Protein AF-A0A3R6EH93-F1 (afdb_monomer)

Foldseek 3Di:
DVVVLQVVCAQPAQDDVVNLVVSLVVCVVPVAAEDADPVVVCCVVCVVVPWDKDKDWPDWDWRHYNDQKIWIWTWMWIDTPNDIGIHIHIYMDGD

Solvent-accessible surface area (backbone atoms only — not comparable to full-atom values): 5420 Å² total; per-residue (Å²): 108,70,72,58,54,39,68,76,47,45,57,68,36,76,48,67,66,64,44,52,52,54,51,49,54,69,47,57,78,39,102,43,52,75,32,67,36,70,65,58,49,46,42,73,77,42,73,83,62,82,64,70,72,50,76,46,80,77,44,75,50,71,28,42,34,69,53,70,37,29,40,41,40,34,38,34,40,39,37,40,91,90,45,78,47,59,33,37,31,47,36,78,43,79,113

Sequence (95 aa):
MFNRILAKNNFKYEDEETAKEEITKMLSDTDLTVVESRCKAIEMVNPDKSLEVQKSIIAEGYLFLKNEYAISMQLIQYNAYGTMKFAYVVKSITI

Secondary structure (DSSP, 8-state):
-HHHHHHHHTTT-S-HHHHHHHHHHHHHTSSSEE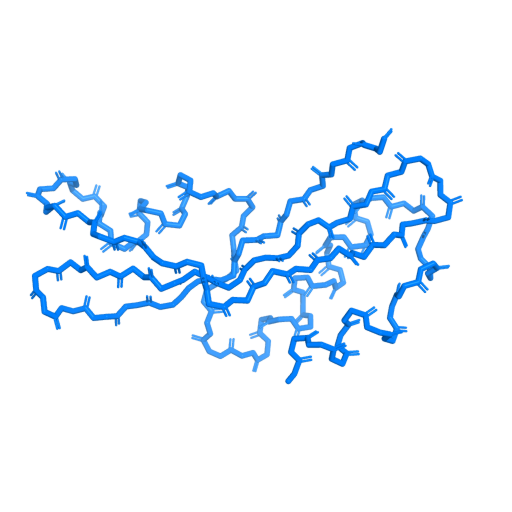ESSHHHHHHHHSTTS-S-EEEEEEEEEEEE-SSSEEEEEEEEEEEETTEEEEEEEEEEEE-

Organism: NCBI:txid165179

Mean predicted aligned error: 4.37 Å

Nearest PDB structures (foldseek):
  7sjy-assembly2_B  TM=5.429E-01  e=3.308E-01  Acetivibrio thermocellus DSM 1313
  5ig4-assembly1_F  TM=5.198E-01  e=2.295E-01  Nematostella vectensis
  3zg0-assembly2_B  TM=6.722E-01  e=1.517E+00  Staphylococcus aureus subsp. aureus Mu50
  4bl2-assembly2_B  TM=6.710E-01  e=2.186E+00  Staphylococcus aureus
  3eby-assembly1_A  TM=4.721E-01  e=1.343E+00  Novosphingobium aromaticivorans DSM 12444

pLDDT: mean 88.43, std 4.89, range [72.62, 93.94]

Structure (mmCIF, N/CA/C/O backbone):
data_AF-A0A3R6EH93-F1
#
_entry.id   AF-A0A3R6EH93-F1
#
loop_
_atom_site.group_PDB
_atom_site.id
_atom_site.type_symbol
_atom_site.label_atom_id
_atom_site.label_alt_id
_atom_site.label_comp_id
_atom_site.label_asym_id
_atom_site.label_entity_id
_atom_site.label_seq_id
_atom_site.pdbx_PDB_ins_code
_atom_site.Cartn_x
_atom_site.Cartn_y
_atom_site.Cartn_z
_atom_site.occupancy
_atom_site.B_iso_or_equiv
_atom_site.auth_seq_id
_atom_site.auth_comp_id
_atom_site.auth_asym_id
_atom_site.auth_atom_id
_atom_site.pdbx_PDB_model_num
ATOM 1 N N . MET A 1 1 ? -12.296 2.783 -5.791 1.00 73.62 1 MET A N 1
ATOM 2 C CA . MET A 1 1 ? -12.001 1.806 -4.716 1.00 73.62 1 MET A CA 1
ATOM 3 C C . MET A 1 1 ? -11.173 2.430 -3.596 1.00 73.62 1 MET A C 1
ATOM 5 O O . MET A 1 1 ? -11.666 2.470 -2.479 1.00 73.62 1 MET A O 1
ATOM 9 N N . PHE A 1 2 ? -10.011 3.017 -3.906 1.00 81.94 2 PHE A N 1
ATOM 10 C CA . PHE A 1 2 ? -9.118 3.720 -2.966 1.00 81.94 2 PHE A CA 1
ATOM 11 C C . PHE A 1 2 ? -9.828 4.638 -1.944 1.00 81.94 2 PHE A C 1
ATOM 13 O O . PHE A 1 2 ? -9.843 4.333 -0.755 1.00 81.94 2 PHE A O 1
ATOM 20 N N . ASN A 1 3 ? -10.537 5.681 -2.400 1.00 83.44 3 ASN A N 1
ATOM 21 C CA . ASN A 1 3 ? -11.255 6.609 -1.506 1.00 83.44 3 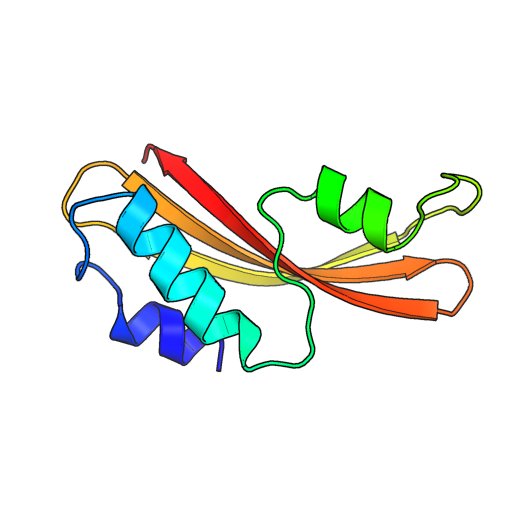ASN A CA 1
ATOM 22 C C . ASN A 1 3 ? -12.319 5.921 -0.634 1.00 83.44 3 ASN A C 1
ATOM 24 O O . ASN A 1 3 ? -12.557 6.322 0.501 1.00 83.44 3 ASN A O 1
ATOM 28 N N 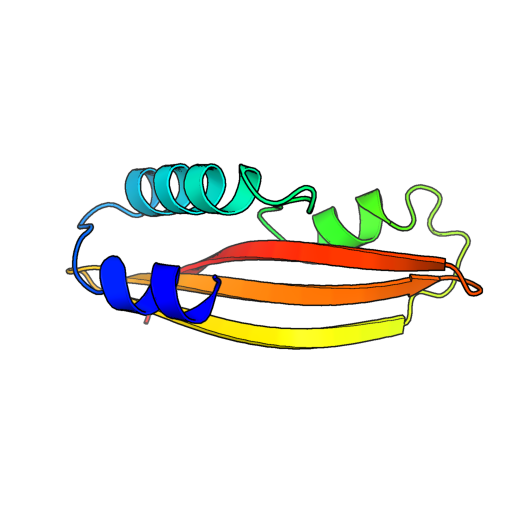. ARG A 1 4 ? -12.958 4.863 -1.151 1.00 86.81 4 ARG A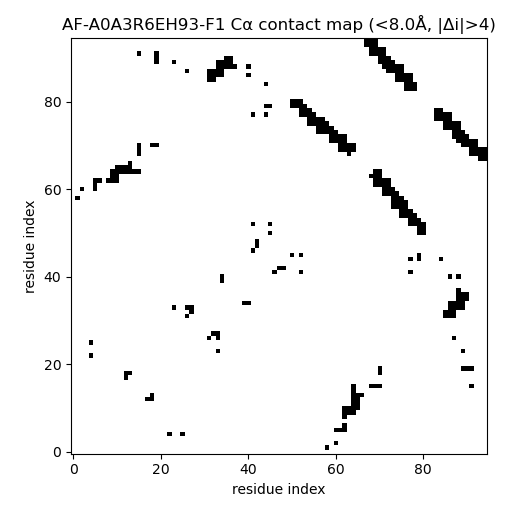 N 1
ATOM 29 C CA . ARG A 1 4 ? -13.965 4.093 -0.408 1.00 86.81 4 ARG A CA 1
ATOM 30 C C . ARG A 1 4 ? -13.324 3.269 0.710 1.00 86.81 4 ARG A C 1
ATOM 32 O O . ARG A 1 4 ? -13.936 3.149 1.764 1.00 86.81 4 ARG A O 1
ATOM 39 N N . ILE A 1 5 ? -12.138 2.698 0.488 1.00 88.69 5 ILE A N 1
ATOM 40 C CA . ILE A 1 5 ? -11.398 1.953 1.518 1.00 88.69 5 ILE A CA 1
ATOM 41 C C . ILE A 1 5 ? -11.000 2.900 2.652 1.00 88.69 5 ILE A C 1
ATOM 43 O O . ILE A 1 5 ? -11.289 2.593 3.807 1.00 88.69 5 ILE A O 1
ATOM 47 N N . LEU A 1 6 ? -10.435 4.064 2.317 1.00 88.38 6 LEU A N 1
ATOM 48 C CA . LEU A 1 6 ? -10.068 5.093 3.294 1.00 88.38 6 LEU A CA 1
ATOM 49 C C . LEU A 1 6 ? -11.278 5.537 4.122 1.00 88.38 6 LEU A C 1
ATOM 51 O O . LEU A 1 6 ? -11.267 5.426 5.343 1.00 88.38 6 LEU A O 1
ATOM 55 N N . ALA A 1 7 ? -12.362 5.952 3.460 1.00 87.56 7 ALA A N 1
ATOM 56 C CA . ALA A 1 7 ? -13.550 6.457 4.146 1.00 87.56 7 ALA A CA 1
ATOM 57 C C . ALA A 1 7 ? -14.214 5.413 5.061 1.00 87.56 7 ALA A C 1
ATOM 59 O O . ALA A 1 7 ? -14.676 5.755 6.145 1.00 87.56 7 ALA A O 1
ATOM 60 N N . LYS A 1 8 ? -14.265 4.138 4.647 1.00 91.06 8 LYS A N 1
ATOM 61 C CA . LYS A 1 8 ? -14.921 3.072 5.426 1.00 91.06 8 LYS A CA 1
ATOM 62 C C . LYS A 1 8 ? -14.128 2.603 6.642 1.00 91.06 8 LYS A C 1
ATOM 64 O O . LYS A 1 8 ? -14.718 1.998 7.532 1.00 91.06 8 LYS A O 1
ATOM 69 N N . ASN A 1 9 ? -12.814 2.796 6.641 1.00 91.88 9 ASN A N 1
ATOM 70 C CA . ASN A 1 9 ? -11.931 2.227 7.655 1.00 91.88 9 ASN A CA 1
ATOM 71 C C . ASN A 1 9 ? -11.256 3.286 8.536 1.00 91.88 9 ASN A C 1
ATOM 73 O O . ASN A 1 9 ? -10.487 2.934 9.428 1.00 91.88 9 ASN A O 1
ATOM 77 N N . ASN A 1 10 ? -11.549 4.566 8.311 1.00 90.69 10 ASN A N 1
ATOM 78 C CA . ASN A 1 10 ? -11.025 5.645 9.132 1.00 90.69 10 ASN A CA 1
ATOM 79 C C . ASN A 1 10 ? -11.482 5.495 10.593 1.00 90.69 10 ASN A C 1
ATOM 81 O O . ASN A 1 10 ? -12.654 5.205 10.841 1.00 90.69 10 ASN A O 1
ATOM 85 N N . PHE A 1 11 ? -10.564 5.671 11.546 1.00 91.81 11 PHE A N 1
ATOM 86 C CA . PHE A 1 11 ? -10.776 5.511 12.994 1.00 91.81 11 PHE A CA 1
ATOM 87 C C . PHE A 1 11 ? -11.334 4.146 13.430 1.00 91.81 11 PHE A C 1
ATOM 89 O O . PHE A 1 11 ? -11.870 3.998 14.531 1.00 91.81 11 PHE A O 1
ATOM 96 N N . LYS A 1 12 ? -11.226 3.125 12.574 1.00 93.69 12 LYS A N 1
ATOM 97 C CA . LYS A 1 12 ? -11.747 1.786 12.864 1.00 93.69 12 LYS A CA 1
ATOM 98 C C . LYS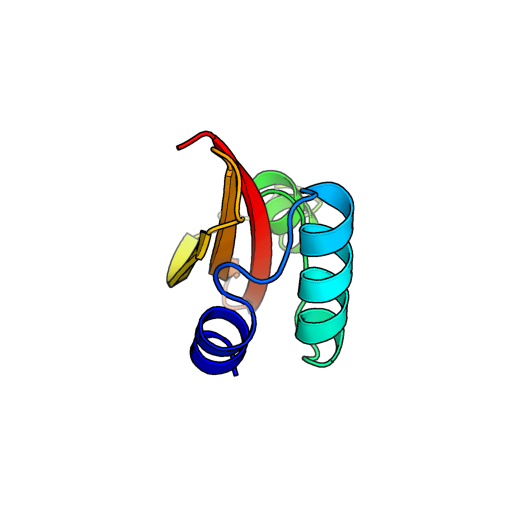 A 1 12 ? -10.766 0.944 13.677 1.00 93.69 12 LYS A C 1
ATOM 100 O O . LYS A 1 12 ? -11.198 0.181 14.537 1.00 93.69 12 LYS A O 1
ATOM 105 N N . TYR A 1 13 ? -9.473 1.084 13.401 1.00 92.62 13 TYR A N 1
ATOM 106 C CA . TYR A 1 13 ? -8.416 0.259 13.979 1.00 92.62 13 TYR A CA 1
ATOM 107 C C . TYR A 1 13 ? -7.671 1.001 15.095 1.00 92.62 13 TYR A C 1
ATOM 109 O O . TYR A 1 13 ? -7.498 2.220 15.042 1.00 92.62 13 TYR A O 1
ATOM 117 N N . GLU A 1 14 ? -7.248 0.248 16.107 1.00 89.94 14 GLU A N 1
ATOM 118 C CA . GLU A 1 14 ? -6.400 0.721 17.214 1.00 89.94 14 GLU A CA 1
ATOM 119 C C . GLU A 1 14 ? -4.944 0.280 17.052 1.00 89.94 14 GLU A C 1
ATOM 121 O O . GLU A 1 14 ? -4.050 0.939 17.569 1.00 89.94 14 GLU A O 1
ATOM 126 N N . ASP A 1 15 ? -4.720 -0.804 16.310 1.00 90.69 15 ASP A N 1
ATOM 127 C CA . ASP A 1 15 ? -3.415 -1.406 16.078 1.00 90.69 15 ASP A CA 1
ATOM 128 C C . ASP A 1 15 ? -2.959 -1.214 14.625 1.00 90.69 15 ASP A C 1
ATOM 130 O O . ASP A 1 15 ? -3.743 -1.354 13.679 1.00 90.69 15 ASP A O 1
ATOM 134 N N . GLU A 1 16 ? -1.681 -0.879 14.468 1.00 91.06 16 GLU A N 1
ATOM 135 C CA . GLU A 1 16 ? -1.047 -0.582 13.185 1.00 91.06 16 GLU A CA 1
ATOM 136 C C . GLU A 1 16 ? -0.934 -1.824 12.302 1.00 91.06 16 GLU A C 1
ATOM 138 O O . GLU A 1 16 ? -1.272 -1.773 11.116 1.00 91.06 16 GLU A O 1
ATOM 143 N N . GLU A 1 17 ? -0.474 -2.932 12.880 1.00 91.00 17 GLU A N 1
ATOM 144 C CA . GLU A 1 17 ? -0.215 -4.178 12.162 1.00 91.00 17 GLU A CA 1
ATOM 145 C C . GLU A 1 17 ? -1.522 -4.732 11.592 1.00 91.00 17 GLU A C 1
ATOM 147 O O . GLU A 1 17 ? -1.650 -4.911 10.377 1.00 91.00 17 GLU A O 1
ATOM 152 N N . THR A 1 18 ? -2.547 -4.826 12.440 1.00 91.56 18 THR A N 1
ATOM 153 C CA . THR A 1 18 ? -3.906 -5.230 12.059 1.00 91.56 18 THR A CA 1
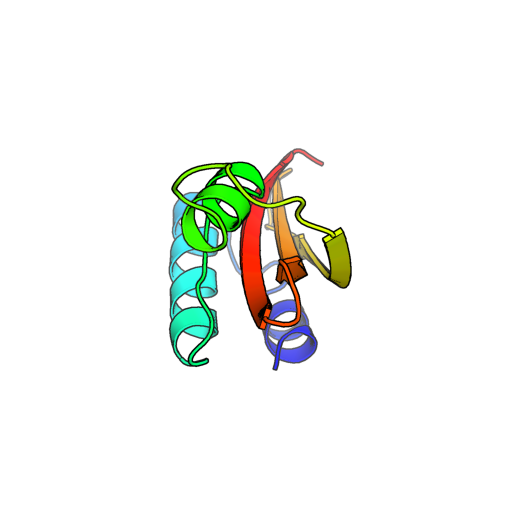ATOM 154 C C . THR A 1 18 ? -4.474 -4.332 10.958 1.00 91.56 18 THR A C 1
ATOM 156 O O . THR A 1 18 ? -5.042 -4.820 9.977 1.00 91.56 18 THR A O 1
ATOM 159 N N . ALA A 1 19 ? -4.324 -3.007 11.085 1.00 92.38 19 ALA A N 1
ATOM 160 C CA . ALA A 1 19 ? -4.806 -2.072 10.071 1.00 92.38 19 ALA A CA 1
ATOM 161 C C . ALA A 1 19 ? -4.091 -2.286 8.730 1.00 92.38 19 ALA A C 1
ATOM 163 O O . ALA A 1 19 ? -4.738 -2.332 7.681 1.00 92.38 19 ALA A O 1
ATOM 164 N N . LYS A 1 20 ? -2.763 -2.426 8.747 1.00 91.75 20 LYS A N 1
ATOM 165 C CA . LYS A 1 20 ? -1.945 -2.603 7.544 1.00 91.75 20 LYS A CA 1
ATOM 166 C C . LYS A 1 20 ? -2.262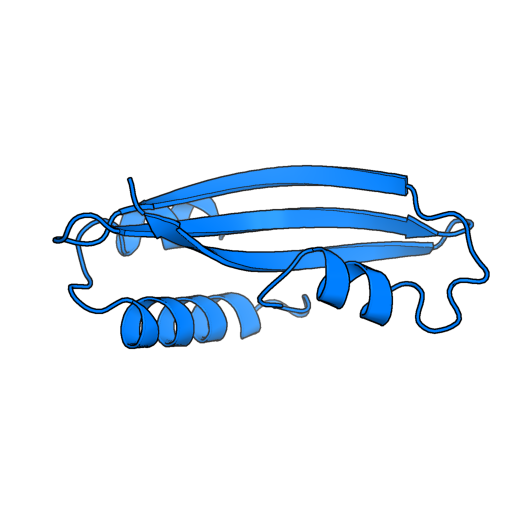 -3.923 6.842 1.00 91.75 20 LYS A C 1
ATOM 168 O O . LYS A 1 20 ? -2.383 -3.918 5.614 1.00 91.75 20 LYS A O 1
ATOM 173 N N . GLU A 1 21 ? -2.444 -5.015 7.580 1.00 91.38 21 GLU A N 1
ATOM 174 C CA . GLU A 1 21 ? -2.829 -6.320 7.031 1.00 91.38 21 GLU A CA 1
ATOM 175 C C . GLU A 1 21 ? -4.204 -6.277 6.357 1.00 91.38 21 GLU A C 1
ATOM 177 O O . GLU A 1 21 ? -4.334 -6.634 5.182 1.00 91.38 21 GLU A O 1
ATOM 182 N N . GLU A 1 22 ? -5.221 -5.767 7.054 1.00 91.62 22 GLU A N 1
ATOM 183 C CA . GLU A 1 22 ? -6.587 -5.676 6.528 1.00 91.62 22 GLU A CA 1
ATOM 184 C C . GLU A 1 22 ? -6.661 -4.768 5.294 1.00 91.62 22 GLU A C 1
ATOM 186 O O . GLU A 1 22 ? -7.276 -5.121 4.285 1.00 91.62 22 GLU A O 1
ATOM 191 N N . ILE A 1 23 ? -5.987 -3.614 5.327 1.00 91.06 23 ILE A N 1
ATOM 192 C CA . ILE A 1 23 ? -5.911 -2.715 4.172 1.00 91.06 23 ILE A CA 1
ATOM 193 C C . ILE A 1 23 ? -5.174 -3.366 3.001 1.00 91.06 23 ILE A C 1
ATOM 195 O O . ILE A 1 23 ? -5.631 -3.261 1.861 1.00 91.06 23 ILE A O 1
ATOM 199 N N . THR A 1 24 ? -4.065 -4.058 3.263 1.00 90.06 24 THR A N 1
ATOM 200 C CA . THR A 1 24 ? -3.312 -4.766 2.221 1.00 90.06 24 THR A CA 1
ATOM 201 C C . THR A 1 24 ? -4.169 -5.846 1.577 1.00 90.06 24 THR A C 1
ATOM 203 O O . THR A 1 24 ?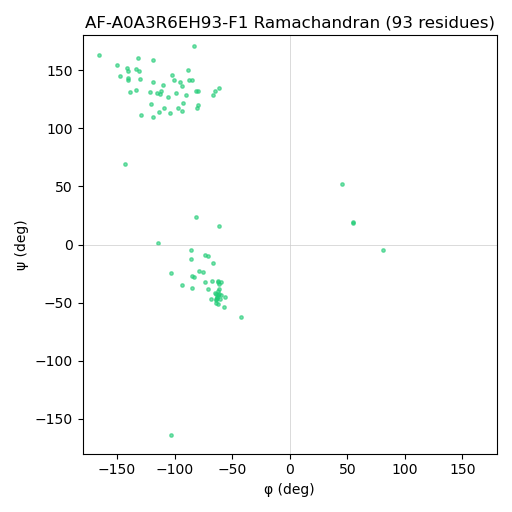 -4.215 -5.931 0.351 1.00 90.06 24 THR A O 1
ATOM 206 N N . LYS A 1 25 ? -4.927 -6.606 2.371 1.00 90.06 25 LYS A N 1
ATOM 207 C CA . LYS A 1 25 ? -5.877 -7.608 1.879 1.00 90.06 25 LYS A CA 1
ATOM 208 C C . LYS A 1 25 ? -6.970 -6.981 1.011 1.00 90.06 25 LYS A C 1
ATOM 210 O O . LYS A 1 25 ? -7.193 -7.448 -0.098 1.00 90.06 25 LYS A O 1
ATOM 215 N N . MET A 1 26 ? -7.581 -5.878 1.454 1.00 89.81 26 MET A N 1
ATOM 216 C CA . MET A 1 26 ? -8.600 -5.159 0.669 1.00 89.81 26 MET A CA 1
ATOM 217 C C . MET A 1 26 ? -8.065 -4.603 -0.656 1.00 89.81 26 MET A C 1
ATOM 219 O O . MET A 1 26 ? -8.827 -4.453 -1.609 1.00 89.81 26 MET A O 1
ATOM 223 N N . LEU A 1 27 ? -6.783 -4.235 -0.711 1.00 87.12 27 LEU A N 1
ATOM 224 C CA . LEU A 1 27 ? -6.133 -3.766 -1.934 1.00 87.12 27 LEU A CA 1
ATOM 225 C C . LEU A 1 27 ? -5.646 -4.908 -2.830 1.00 87.12 27 LEU A C 1
ATOM 227 O O . LEU A 1 27 ? -5.599 -4.723 -4.041 1.00 87.12 27 LEU A O 1
ATOM 231 N N . SER A 1 28 ? -5.319 -6.070 -2.264 1.00 83.31 28 SER A N 1
ATOM 232 C CA . SER A 1 28 ? -4.852 -7.244 -3.019 1.00 83.31 28 SER A CA 1
ATOM 233 C C . SER A 1 28 ? -5.934 -7.840 -3.926 1.00 83.31 28 SER A C 1
ATOM 235 O O . SER A 1 28 ? -5.614 -8.568 -4.856 1.00 83.31 28 SER A O 1
ATOM 237 N N . ASP A 1 29 ? -7.203 -7.485 -3.700 1.00 79.94 29 ASP A N 1
ATOM 238 C CA . ASP A 1 29 ? -8.320 -7.797 -4.604 1.00 79.94 29 ASP A CA 1
ATOM 239 C C . ASP A 1 29 ? -8.276 -6.988 -5.916 1.00 79.94 29 ASP A C 1
ATOM 241 O O . ASP A 1 29 ? -9.052 -7.231 -6.839 1.00 79.94 29 ASP A O 1
ATOM 245 N N . THR A 1 30 ? -7.401 -5.987 -6.002 1.00 72.62 30 THR A N 1
ATOM 246 C CA . THR A 1 30 ? -7.055 -5.333 -7.263 1.00 72.62 30 THR A CA 1
ATOM 247 C C . THR A 1 30 ? -5.814 -6.034 -7.801 1.00 72.62 30 THR A C 1
ATOM 249 O O . THR A 1 30 ? -4.896 -6.261 -7.023 1.00 72.62 30 THR A O 1
ATOM 252 N N . ASP A 1 31 ? -5.731 -6.346 -9.097 1.00 80.12 31 ASP A N 1
ATOM 253 C CA . ASP A 1 31 ? -4.562 -7.001 -9.735 1.00 80.12 31 ASP A CA 1
ATOM 254 C C . ASP A 1 31 ? -3.243 -6.185 -9.650 1.00 80.12 31 ASP A C 1
ATOM 256 O O . ASP A 1 31 ? -2.290 -6.394 -10.402 1.00 80.12 31 ASP A O 1
ATOM 260 N N . LEU A 1 32 ? -3.197 -5.187 -8.767 1.00 85.38 32 LEU A N 1
ATOM 261 C CA . LEU A 1 32 ? -2.094 -4.295 -8.506 1.00 85.38 32 LEU A CA 1
ATOM 262 C C . LEU A 1 32 ? -1.273 -4.794 -7.325 1.00 85.38 32 LEU A C 1
ATOM 264 O O . LEU A 1 32 ? -1.780 -5.185 -6.276 1.00 85.38 32 LEU A O 1
ATOM 268 N N . THR A 1 33 ? 0.036 -4.669 -7.472 1.00 88.56 33 THR A N 1
ATOM 269 C CA . THR A 1 33 ? 0.976 -4.986 -6.409 1.00 88.56 33 THR A CA 1
ATOM 270 C C . THR A 1 33 ? 0.801 -4.042 -5.223 1.00 88.56 33 THR A C 1
ATOM 272 O O . THR A 1 33 ? 0.815 -2.820 -5.391 1.00 88.56 33 THR A O 1
ATOM 275 N N . VAL A 1 34 ? 0.733 -4.601 -4.015 1.00 90.50 34 VAL A N 1
ATOM 276 C CA . VAL A 1 34 ? 0.792 -3.852 -2.757 1.00 90.50 34 VAL A CA 1
ATOM 277 C C . VAL A 1 34 ? 2.157 -4.068 -2.111 1.00 90.50 34 VAL A C 1
ATOM 279 O O . VAL A 1 34 ? 2.590 -5.201 -1.923 1.00 90.50 34 VAL A O 1
ATOM 282 N N . VAL A 1 35 ? 2.850 -2.984 -1.772 1.00 91.06 35 VAL A N 1
ATOM 283 C CA . VAL A 1 35 ? 4.148 -3.027 -1.091 1.00 91.06 35 VAL A CA 1
ATOM 284 C C . VAL A 1 35 ? 4.183 -2.072 0.094 1.00 91.06 35 VAL A C 1
ATOM 286 O O . VAL A 1 35 ? 3.439 -1.099 0.164 1.00 91.06 35 VAL A O 1
ATOM 289 N N . GLU A 1 36 ? 5.115 -2.302 1.009 1.00 88.38 36 GLU A N 1
ATOM 290 C CA . GLU A 1 36 ? 5.269 -1.468 2.205 1.00 88.38 36 GLU A CA 1
ATOM 291 C C . GLU A 1 36 ? 6.136 -0.218 2.012 1.00 88.38 36 GLU A C 1
ATOM 293 O O . GLU A 1 36 ? 6.188 0.656 2.875 1.00 88.38 36 GLU A O 1
ATOM 298 N N . SER A 1 37 ? 6.862 -0.118 0.896 1.00 88.50 37 SER A N 1
ATOM 299 C CA . SER A 1 37 ? 7.735 1.024 0.641 1.00 88.50 37 SER A CA 1
ATOM 300 C C . SER A 1 37 ? 7.884 1.322 -0.843 1.00 88.50 37 SER A C 1
ATOM 302 O O . SER A 1 37 ? 7.795 0.446 -1.704 1.00 88.50 37 SER A O 1
ATOM 304 N N . ARG A 1 38 ? 8.184 2.588 -1.146 1.00 85.38 38 ARG A N 1
ATOM 305 C CA . ARG A 1 38 ? 8.467 3.027 -2.518 1.00 85.38 38 ARG A CA 1
ATOM 306 C C . ARG A 1 38 ? 9.708 2.342 -3.096 1.00 85.38 38 ARG A C 1
ATOM 308 O O . ARG A 1 38 ? 9.745 2.114 -4.298 1.00 85.38 38 ARG A O 1
ATOM 315 N N . CYS A 1 39 ? 10.700 2.018 -2.262 1.00 86.62 39 CYS A N 1
ATOM 316 C CA . CYS A 1 39 ? 11.899 1.300 -2.695 1.00 86.62 39 CYS A CA 1
ATOM 317 C C . CYS A 1 39 ? 11.543 -0.104 -3.187 1.00 86.62 39 CYS A C 1
ATOM 319 O O . CYS A 1 39 ? 11.917 -0.454 -4.301 1.00 86.62 39 CYS A O 1
ATOM 321 N N . LYS A 1 40 ? 10.724 -0.846 -2.428 1.00 87.38 40 LYS A N 1
ATOM 322 C CA . LYS A 1 40 ? 10.240 -2.168 -2.852 1.00 87.38 40 LYS A CA 1
ATOM 323 C C . LYS A 1 40 ? 9.402 -2.094 -4.128 1.00 87.38 40 LYS A C 1
ATOM 325 O O . LYS A 1 40 ? 9.580 -2.918 -5.016 1.00 87.38 40 LYS A O 1
ATOM 330 N N . ALA A 1 41 ? 8.544 -1.079 -4.268 1.00 86.12 41 ALA A N 1
ATOM 331 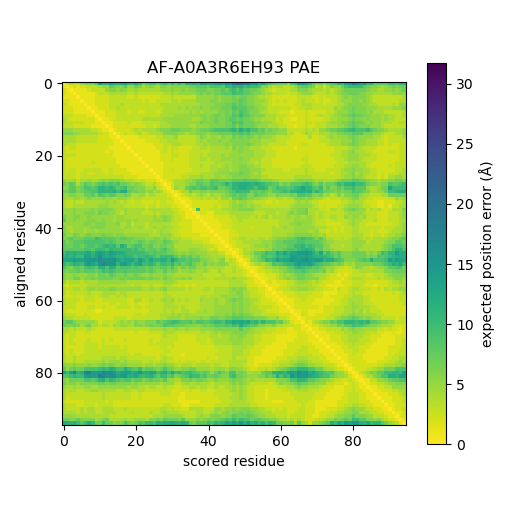C CA . ALA A 1 41 ? 7.805 -0.874 -5.516 1.00 86.12 41 ALA A CA 1
ATOM 332 C C . ALA A 1 41 ? 8.751 -0.661 -6.709 1.00 86.12 41 ALA A C 1
ATOM 334 O O . ALA A 1 41 ? 8.537 -1.261 -7.757 1.00 86.12 41 ALA A O 1
ATOM 335 N N . ILE A 1 42 ? 9.808 0.147 -6.545 1.00 85.88 42 ILE A N 1
ATOM 336 C CA . ILE A 1 42 ? 10.813 0.392 -7.593 1.00 85.88 42 ILE A CA 1
ATOM 337 C C . ILE A 1 42 ? 11.563 -0.896 -7.956 1.00 85.88 42 ILE A C 1
ATOM 339 O O . ILE A 1 42 ? 11.716 -1.194 -9.137 1.00 85.88 42 ILE A O 1
ATOM 343 N N . GLU A 1 43 ? 11.991 -1.678 -6.966 1.00 86.88 43 GLU A N 1
ATOM 344 C CA . GLU A 1 43 ? 12.687 -2.953 -7.190 1.00 86.88 43 GLU A CA 1
ATOM 345 C C . GLU A 1 43 ? 11.816 -3.964 -7.945 1.00 86.88 43 GLU A C 1
ATOM 347 O O . GLU A 1 43 ? 12.316 -4.701 -8.785 1.00 86.88 43 GLU A O 1
ATOM 352 N N . MET A 1 44 ? 10.500 -3.970 -7.728 1.00 81.00 44 MET A N 1
ATOM 353 C CA . MET A 1 44 ? 9.597 -4.852 -8.476 1.00 81.00 44 MET A CA 1
ATOM 354 C C . MET A 1 44 ? 9.367 -4.406 -9.924 1.00 81.00 44 MET A C 1
ATOM 356 O O . MET A 1 44 ? 9.138 -5.237 -10.807 1.00 81.00 44 MET A O 1
ATOM 360 N N . VAL A 1 45 ? 9.384 -3.098 -10.190 1.00 79.12 45 VAL A N 1
ATOM 361 C CA . VAL A 1 45 ? 9.187 -2.580 -11.553 1.00 79.12 45 VAL A CA 1
ATOM 362 C C . VAL A 1 45 ? 10.480 -2.560 -12.366 1.00 79.12 45 VAL A C 1
ATOM 364 O O . VAL A 1 45 ? 10.394 -2.683 -13.585 1.00 79.12 45 VAL A O 1
ATOM 367 N N . ASN A 1 46 ? 11.638 -2.451 -11.707 1.00 82.69 46 ASN A N 1
ATOM 368 C CA . ASN A 1 46 ? 12.971 -2.342 -12.305 1.00 82.69 46 ASN A CA 1
ATOM 369 C C . ASN A 1 46 ? 14.030 -3.102 -11.463 1.00 82.69 46 ASN A C 1
ATOM 371 O O . ASN A 1 46 ? 14.858 -2.475 -10.793 1.00 82.69 46 ASN A O 1
ATOM 375 N N . PRO A 1 47 ? 13.982 -4.448 -11.439 1.00 81.44 47 PRO A N 1
ATOM 376 C CA . PRO A 1 47 ? 14.775 -5.275 -10.519 1.00 81.44 47 PRO A CA 1
ATOM 377 C C . PRO A 1 47 ? 16.284 -5.236 -10.772 1.00 81.44 47 PRO A C 1
ATOM 379 O O . PRO A 1 47 ? 17.071 -5.331 -9.832 1.00 81.44 47 PRO A O 1
ATOM 382 N N . ASP A 1 48 ? 16.699 -5.068 -12.023 1.00 83.94 48 ASP A N 1
ATOM 383 C CA . ASP A 1 48 ? 18.103 -4.971 -12.433 1.00 83.94 48 ASP A CA 1
ATOM 384 C C . ASP A 1 48 ? 18.661 -3.542 -12.329 1.00 83.94 48 ASP A C 1
ATOM 386 O O . ASP A 1 48 ? 19.856 -3.330 -12.539 1.00 83.94 48 ASP A O 1
ATOM 390 N N . LYS A 1 49 ? 17.809 -2.563 -11.984 1.00 80.75 49 LYS A N 1
ATOM 391 C CA . LYS A 1 49 ? 18.138 -1.131 -11.887 1.00 80.75 49 LYS A CA 1
ATOM 392 C C . LYS A 1 49 ? 18.744 -0.564 -13.177 1.00 80.75 49 LYS A C 1
ATOM 394 O O . LYS A 1 49 ? 19.377 0.490 -13.138 1.00 80.75 49 LYS A O 1
ATOM 399 N N . SER A 1 50 ? 18.555 -1.248 -14.307 1.00 81.06 50 SER A N 1
ATOM 400 C CA . SER A 1 50 ? 19.165 -0.872 -15.584 1.00 81.06 50 SER A CA 1
ATOM 401 C C . SER A 1 50 ? 18.415 0.277 -16.253 1.00 81.06 50 SER A C 1
ATOM 403 O O . SER A 1 50 ? 18.986 1.021 -17.052 1.00 81.06 50 SER A O 1
ATOM 405 N N . LEU A 1 51 ? 17.140 0.446 -15.897 1.00 81.00 51 LEU A N 1
ATOM 406 C CA . LEU A 1 51 ? 16.253 1.417 -16.514 1.00 81.00 51 LEU A CA 1
ATOM 407 C C . LEU A 1 51 ? 16.089 2.680 -15.659 1.00 81.00 51 LEU A C 1
ATOM 409 O O . LEU A 1 51 ? 15.949 2.619 -14.439 1.00 81.00 51 LEU A O 1
ATOM 413 N N . GLU A 1 52 ? 16.028 3.844 -16.302 1.00 83.75 52 GLU A N 1
ATOM 414 C CA . GLU A 1 52 ? 15.503 5.053 -15.678 1.00 83.75 52 GLU A CA 1
ATOM 415 C C . GLU A 1 52 ? 13.999 4.880 -15.410 1.00 83.75 52 GLU A C 1
ATOM 417 O O . GLU A 1 52 ? 13.233 4.492 -16.296 1.00 83.75 52 GLU A O 1
ATOM 422 N N . VAL A 1 53 ? 13.580 5.150 -14.171 1.00 87.12 53 VAL A N 1
ATOM 423 C CA . VAL A 1 53 ? 12.189 4.998 -13.731 1.00 87.12 53 VAL A CA 1
ATOM 424 C C . VAL A 1 53 ? 11.607 6.366 -13.413 1.00 87.12 53 VAL A C 1
ATOM 426 O O . VAL A 1 53 ? 11.982 7.004 -12.426 1.00 87.12 53 VAL A O 1
ATOM 429 N N . GLN A 1 54 ? 10.629 6.791 -14.205 1.00 89.19 54 GLN A N 1
ATOM 430 C CA . GLN A 1 54 ? 9.802 7.949 -13.885 1.00 89.19 54 GLN A CA 1
ATOM 431 C C . GLN A 1 54 ? 8.653 7.522 -12.971 1.00 89.19 54 GLN A C 1
ATOM 433 O O . GLN A 1 54 ? 8.086 6.440 -13.131 1.00 89.19 54 GLN A O 1
ATOM 438 N N . LYS A 1 55 ? 8.304 8.369 -11.998 1.00 91.06 55 LYS A N 1
ATOM 439 C CA . LYS A 1 55 ? 7.245 8.082 -11.023 1.00 91.06 55 LYS A CA 1
ATOM 440 C C . LYS A 1 55 ? 6.257 9.234 -10.904 1.00 91.06 55 LYS A C 1
ATOM 442 O O . LYS A 1 55 ? 6.654 10.399 -10.880 1.00 91.06 55 LYS A O 1
ATOM 447 N N . SER A 1 56 ? 4.983 8.901 -10.743 1.00 92.94 56 SER A N 1
ATOM 448 C CA . SER A 1 56 ? 3.914 9.865 -10.479 1.00 92.94 56 SER A CA 1
ATOM 449 C C . SER A 1 56 ? 2.957 9.306 -9.432 1.00 92.94 56 SER A C 1
ATOM 451 O O . SER A 1 56 ? 2.522 8.159 -9.528 1.00 92.94 56 SER A O 1
ATOM 453 N N . ILE A 1 57 ? 2.645 10.103 -8.409 1.00 92.88 57 ILE A N 1
ATOM 454 C CA . ILE A 1 57 ? 1.629 9.746 -7.413 1.00 92.88 57 ILE A CA 1
ATOM 455 C C . ILE A 1 57 ? 0.268 10.058 -8.030 1.00 92.88 57 ILE A C 1
ATOM 457 O O . ILE A 1 57 ? -0.009 11.206 -8.366 1.00 92.88 57 ILE A O 1
ATOM 461 N N . ILE A 1 58 ? -0.555 9.028 -8.201 1.00 93.12 58 ILE A N 1
ATOM 462 C CA . ILE A 1 58 ? -1.872 9.122 -8.843 1.00 93.12 58 ILE A CA 1
ATOM 463 C C . ILE A 1 58 ? -2.967 9.345 -7.805 1.00 93.12 58 ILE A C 1
ATOM 465 O O . ILE A 1 58 ? -3.938 10.054 -8.055 1.00 93.12 58 ILE A O 1
ATOM 469 N N . ALA A 1 59 ? -2.806 8.743 -6.628 1.00 92.06 59 ALA A N 1
ATOM 470 C CA . ALA A 1 59 ? -3.680 8.963 -5.491 1.00 92.06 59 ALA A CA 1
ATOM 471 C C . ALA A 1 59 ? -2.882 8.847 -4.196 1.00 92.06 59 ALA A C 1
ATOM 473 O O . ALA A 1 59 ? -1.982 8.014 -4.080 1.00 92.06 59 ALA A O 1
ATOM 474 N N . GLU A 1 60 ? -3.244 9.660 -3.216 1.00 93.56 60 GLU A N 1
ATOM 475 C CA . GLU A 1 60 ? -2.700 9.607 -1.869 1.00 93.56 60 GLU A CA 1
ATOM 476 C C . GLU A 1 60 ? -3.818 9.860 -0.867 1.00 93.56 60 GLU A C 1
ATOM 478 O O . GLU A 1 60 ? -4.732 10.648 -1.116 1.00 93.56 60 GLU A O 1
ATOM 483 N N . GLY A 1 61 ? -3.750 9.164 0.259 1.00 93.44 61 GLY A N 1
ATOM 484 C CA . GLY A 1 61 ? -4.664 9.375 1.359 1.00 93.44 61 GLY A CA 1
ATOM 485 C C . GLY A 1 61 ? -4.170 8.720 2.635 1.00 93.44 61 GLY A C 1
ATOM 486 O O . GLY A 1 61 ? -3.280 7.867 2.627 1.00 93.44 61 GLY A O 1
ATOM 487 N N . TYR A 1 62 ? -4.770 9.161 3.731 1.00 92.88 62 TYR A N 1
ATOM 488 C CA . TYR A 1 62 ? -4.406 8.766 5.079 1.00 92.88 62 TYR A CA 1
ATOM 489 C C . TYR A 1 62 ? -5.615 8.137 5.756 1.00 92.88 62 TYR A C 1
ATOM 491 O O . TYR A 1 62 ? -6.720 8.681 5.704 1.00 92.88 62 TYR A O 1
ATOM 499 N N . LEU A 1 63 ? -5.394 6.978 6.361 1.00 93.19 63 LEU A N 1
ATOM 500 C CA . LEU A 1 63 ? -6.334 6.328 7.257 1.00 93.19 63 LEU A CA 1
ATOM 501 C C . LEU A 1 63 ? -5.828 6.549 8.674 1.00 93.19 63 LEU A C 1
ATOM 503 O O . LEU A 1 63 ? -4.781 6.028 9.042 1.00 93.19 63 LEU A O 1
ATOM 507 N N . PHE A 1 64 ? -6.567 7.320 9.454 1.00 93.75 64 PHE A N 1
ATOM 508 C CA . PHE A 1 64 ? -6.237 7.610 10.841 1.00 93.75 64 PHE A CA 1
ATOM 509 C C . PHE A 1 64 ? -6.660 6.442 11.726 1.00 93.75 64 PHE A C 1
ATOM 511 O O . PHE A 1 64 ? -7.782 5.936 11.603 1.00 93.75 64 PHE A O 1
ATOM 518 N N . LEU A 1 65 ? -5.762 5.997 12.599 1.00 93.44 65 LEU A N 1
ATOM 519 C CA . LEU A 1 65 ? -6.097 5.045 13.650 1.00 93.44 65 LEU A CA 1
ATOM 520 C C . LEU A 1 65 ? -6.695 5.805 14.840 1.00 93.44 65 LEU A C 1
ATOM 522 O O . LEU A 1 65 ? -6.723 7.035 14.869 1.00 93.44 65 LEU A O 1
ATOM 526 N N . LYS A 1 66 ? -7.229 5.076 15.824 1.00 91.50 66 LYS A N 1
ATOM 527 C CA . LYS A 1 66 ? -7.739 5.691 17.064 1.00 91.50 66 LYS A CA 1
ATOM 528 C C . LYS A 1 66 ? -6.635 6.184 18.010 1.00 91.50 66 LYS A C 1
ATOM 530 O O . LYS A 1 66 ? -6.943 6.820 19.012 1.00 91.50 66 LYS A O 1
ATOM 535 N N . ASN A 1 67 ? -5.383 5.846 17.725 1.00 87.50 67 ASN A N 1
ATOM 536 C CA . ASN A 1 67 ? -4.197 6.287 18.451 1.00 87.50 67 ASN A CA 1
ATOM 537 C C . ASN A 1 67 ? -3.473 7.399 17.656 1.00 87.50 67 ASN A C 1
ATOM 539 O O . ASN A 1 67 ? -4.040 7.985 16.738 1.00 87.50 67 ASN A O 1
ATOM 543 N N . GLU A 1 68 ? -2.215 7.686 17.989 1.00 88.56 68 GLU A N 1
ATOM 544 C CA . GLU A 1 68 ? -1.397 8.722 17.331 1.00 88.56 68 GLU A CA 1
ATOM 545 C C . GLU A 1 68 ? -0.746 8.257 16.007 1.00 88.56 68 GLU A C 1
ATOM 547 O O . GLU A 1 68 ? 0.267 8.803 15.571 1.00 88.56 68 GLU A O 1
ATOM 552 N N . TYR A 1 69 ? -1.311 7.238 15.351 1.00 92.62 69 TYR A N 1
ATOM 553 C CA . TYR A 1 69 ? -0.791 6.678 14.101 1.00 92.62 69 TYR A CA 1
ATOM 554 C C . TYR A 1 69 ? -1.786 6.808 12.942 1.00 92.62 69 TYR A C 1
ATOM 556 O O . TYR A 1 69 ? -3.002 6.931 13.110 1.00 92.62 69 TYR A O 1
ATOM 564 N N . ALA A 1 70 ? -1.259 6.737 11.723 1.00 92.88 70 ALA A N 1
ATOM 565 C CA . ALA A 1 70 ? -2.036 6.644 10.498 1.00 92.88 70 ALA A CA 1
ATOM 566 C C . ALA A 1 70 ? -1.381 5.690 9.493 1.00 92.88 70 ALA A C 1
ATOM 568 O O . ALA A 1 70 ? -0.161 5.555 9.429 1.00 92.88 70 ALA A O 1
ATOM 569 N N . ILE A 1 71 ? -2.194 5.074 8.638 1.00 93.19 71 ILE A N 1
ATOM 570 C CA . ILE A 1 71 ? -1.723 4.356 7.455 1.00 93.19 71 ILE A CA 1
ATOM 571 C C . ILE A 1 71 ? -1.761 5.315 6.264 1.00 93.19 71 ILE A C 1
ATOM 573 O O . ILE A 1 71 ? -2.823 5.754 5.822 1.00 93.19 71 ILE A O 1
ATOM 577 N N . SER A 1 72 ? -0.586 5.630 5.729 1.00 93.19 72 SER A N 1
ATOM 578 C CA . SER A 1 72 ? -0.417 6.302 4.445 1.00 93.19 72 SER A CA 1
ATOM 579 C C . SER A 1 72 ? -0.582 5.282 3.323 1.00 93.19 72 SER A C 1
ATOM 581 O O . SER A 1 72 ? 0.167 4.306 3.225 1.00 93.19 72 SER A O 1
ATOM 583 N N . MET A 1 73 ? -1.565 5.527 2.464 1.00 93.94 73 MET A N 1
ATOM 584 C CA . MET A 1 73 ? -1.823 4.740 1.267 1.00 93.94 73 MET A CA 1
ATOM 585 C C . MET A 1 73 ? -1.526 5.604 0.043 1.00 93.94 73 MET A C 1
ATOM 587 O O . MET A 1 73 ? -2.025 6.723 -0.074 1.00 93.94 73 MET A O 1
ATOM 591 N N . GLN A 1 74 ? -0.732 5.091 -0.891 1.00 93.81 74 GLN A N 1
ATOM 592 C CA . GLN A 1 74 ? -0.395 5.791 -2.130 1.00 93.81 74 GLN A CA 1
ATOM 593 C C . GLN A 1 74 ? -0.544 4.853 -3.323 1.00 93.81 74 GLN A C 1
ATOM 595 O O . GLN A 1 74 ? -0.036 3.739 -3.288 1.00 93.81 74 GLN A O 1
ATOM 600 N N . LEU A 1 75 ? -1.201 5.302 -4.389 1.00 93.06 75 LEU A N 1
ATOM 601 C CA . LEU A 1 75 ? -1.161 4.650 -5.697 1.00 93.06 75 LEU A CA 1
ATOM 602 C C . LEU A 1 75 ? -0.116 5.361 -6.550 1.00 93.06 75 LEU A C 1
ATOM 604 O O . LEU A 1 75 ? -0.262 6.549 -6.849 1.00 93.06 75 LEU A O 1
ATOM 608 N N . ILE A 1 76 ? 0.928 4.640 -6.940 1.00 93.25 76 ILE A N 1
ATOM 609 C CA . ILE A 1 76 ? 2.044 5.196 -7.701 1.00 93.25 76 ILE A CA 1
ATOM 610 C C . ILE A 1 76 ? 2.086 4.541 -9.075 1.00 93.25 76 ILE A C 1
ATOM 612 O O . ILE A 1 76 ? 2.065 3.317 -9.195 1.00 93.25 76 ILE A O 1
ATOM 616 N N . GLN A 1 77 ? 2.167 5.379 -10.102 1.00 92.62 77 GLN A N 1
ATOM 617 C CA . GLN A 1 77 ? 2.487 4.974 -11.460 1.00 92.62 77 GLN A CA 1
ATOM 618 C C . GLN A 1 77 ? 4.001 5.035 -11.649 1.00 92.62 77 GLN A C 1
ATOM 620 O O . GLN A 1 77 ? 4.627 6.065 -11.389 1.00 92.62 77 GLN A O 1
ATOM 625 N N . TYR A 1 78 ? 4.566 3.942 -12.140 1.00 90.69 78 TYR A N 1
ATOM 626 C CA . TYR A 1 78 ? 5.953 3.821 -12.555 1.00 90.69 78 TYR A CA 1
ATOM 627 C C . TYR A 1 78 ? 6.006 3.654 -14.070 1.00 90.69 78 TYR A C 1
ATOM 629 O O . TYR A 1 78 ? 5.272 2.843 -14.635 1.00 90.69 78 TYR A O 1
ATOM 637 N N . ASN A 1 79 ? 6.872 4.419 -14.725 1.00 88.25 79 ASN A N 1
ATOM 638 C CA . ASN A 1 79 ? 7.139 4.304 -16.151 1.00 88.25 79 ASN A CA 1
ATOM 639 C C . ASN A 1 79 ? 8.623 3.996 -16.353 1.00 88.25 79 ASN A C 1
ATOM 641 O O . ASN A 1 79 ? 9.480 4.768 -15.922 1.00 88.25 79 ASN A O 1
ATOM 645 N N . ALA A 1 80 ? 8.902 2.863 -16.990 1.00 84.06 80 ALA A N 1
ATOM 646 C CA . ALA A 1 80 ? 10.241 2.443 -17.376 1.00 84.06 80 ALA A CA 1
ATOM 647 C C . ALA A 1 80 ? 10.211 2.057 -18.861 1.00 84.06 80 ALA A C 1
ATOM 649 O O . ALA A 1 80 ? 9.564 1.077 -19.232 1.00 84.06 80 ALA A O 1
ATOM 650 N N . TYR A 1 81 ? 10.872 2.854 -19.709 1.00 78.62 81 TYR A N 1
ATOM 651 C CA . TYR A 1 81 ? 11.024 2.613 -21.155 1.00 78.62 81 TYR A CA 1
ATOM 652 C C . TYR A 1 81 ? 9.727 2.188 -21.870 1.00 78.62 81 TYR A C 1
ATOM 654 O O . TYR A 1 81 ? 9.669 1.170 -22.555 1.00 78.62 81 TYR A O 1
ATOM 662 N N . GLY A 1 82 ? 8.653 2.963 -21.689 1.00 76.50 82 GLY A N 1
ATOM 663 C CA . GLY A 1 82 ? 7.368 2.720 -22.355 1.00 76.50 82 GLY A CA 1
ATOM 664 C C . GLY A 1 82 ? 6.500 1.646 -21.694 1.00 76.50 82 GLY A C 1
ATOM 665 O O . GLY A 1 82 ? 5.346 1.480 -22.084 1.00 76.50 82 GLY A O 1
ATOM 666 N N . THR A 1 83 ? 7.002 0.966 -20.659 1.00 82.19 83 THR A N 1
ATOM 667 C CA . THR A 1 83 ? 6.196 0.075 -19.820 1.00 82.19 83 THR A CA 1
ATOM 668 C C . THR A 1 83 ? 5.656 0.843 -18.622 1.00 82.19 83 THR A C 1
ATOM 670 O O . THR A 1 83 ? 6.415 1.368 -17.805 1.00 82.19 83 THR A O 1
ATOM 673 N N . MET A 1 84 ? 4.331 0.871 -18.496 1.00 87.69 84 MET A N 1
ATOM 674 C CA . MET A 1 84 ? 3.630 1.472 -17.366 1.00 87.69 84 MET A CA 1
ATOM 675 C C . MET A 1 84 ? 3.221 0.394 -16.363 1.00 87.69 84 MET A C 1
ATOM 677 O O . MET A 1 84 ? 2.612 -0.609 -16.734 1.00 87.69 84 MET A O 1
ATOM 681 N N . LYS A 1 85 ? 3.533 0.610 -15.086 1.00 89.31 85 LYS A N 1
ATOM 682 C CA . LYS A 1 85 ? 3.118 -0.251 -13.972 1.00 89.31 85 LYS A CA 1
ATOM 683 C C . LYS A 1 85 ? 2.529 0.591 -12.848 1.00 89.31 85 LYS A C 1
ATOM 685 O O . LYS A 1 85 ? 2.946 1.727 -12.636 1.00 89.31 85 LYS A O 1
ATOM 690 N N . PHE A 1 86 ? 1.593 0.017 -12.104 1.00 90.81 86 PHE A N 1
ATOM 691 C CA . PHE A 1 86 ? 0.986 0.647 -10.936 1.00 90.81 86 PHE A CA 1
ATOM 692 C C . PHE A 1 86 ? 1.263 -0.198 -9.698 1.00 90.81 86 PHE A C 1
ATOM 694 O O . PHE A 1 86 ? 1.203 -1.425 -9.762 1.00 90.81 86 PHE A O 1
ATOM 701 N N . ALA A 1 87 ? 1.552 0.457 -8.579 1.00 91.31 87 ALA A N 1
ATOM 702 C CA . ALA A 1 87 ? 1.687 -0.209 -7.292 1.00 91.31 87 ALA A CA 1
ATOM 703 C C . ALA A 1 87 ? 1.060 0.633 -6.182 1.00 91.31 87 ALA A C 1
ATOM 705 O O . ALA A 1 87 ? 1.189 1.863 -6.160 1.00 91.31 87 ALA A O 1
ATOM 706 N N . TYR A 1 88 ? 0.413 -0.047 -5.244 1.00 92.50 88 TYR A N 1
ATOM 707 C CA . TYR A 1 88 ? 0.052 0.532 -3.966 1.00 92.50 88 TYR A CA 1
ATOM 708 C C . TYR A 1 88 ? 1.251 0.492 -3.028 1.00 92.50 88 TYR A C 1
ATOM 710 O O . TYR A 1 88 ? 1.887 -0.544 -2.852 1.00 92.50 88 TYR A O 1
ATOM 718 N N . VAL A 1 89 ? 1.533 1.619 -2.388 1.00 93.38 89 VAL A N 1
ATOM 719 C CA . VAL A 1 89 ? 2.461 1.711 -1.267 1.00 93.38 89 VAL A CA 1
ATOM 720 C C . VAL A 1 89 ? 1.643 1.966 -0.010 1.00 93.38 89 VAL A C 1
ATOM 722 O O . VAL A 1 89 ? 0.962 2.988 0.083 1.00 93.38 89 VAL A O 1
ATOM 725 N N . VAL A 1 90 ? 1.701 1.034 0.937 1.00 92.62 90 VAL A N 1
ATOM 726 C CA . VAL A 1 90 ? 0.977 1.087 2.211 1.00 92.62 90 VAL A CA 1
ATOM 727 C C . VAL A 1 90 ? 1.996 1.089 3.338 1.00 92.62 90 VAL A C 1
ATOM 729 O O . VAL A 1 90 ? 2.664 0.088 3.591 1.00 92.62 90 VAL A O 1
ATOM 732 N N . LYS A 1 91 ? 2.127 2.224 4.018 1.00 92.00 91 LYS A N 1
ATOM 733 C CA . LYS A 1 91 ? 3.061 2.386 5.132 1.00 92.00 91 LYS A CA 1
ATOM 734 C C . LYS A 1 91 ? 2.374 3.055 6.302 1.00 92.00 91 LYS A C 1
ATOM 736 O O . LYS A 1 91 ? 1.501 3.898 6.116 1.00 92.00 91 LYS A O 1
ATOM 741 N N . SER A 1 92 ? 2.838 2.746 7.489 1.00 91.31 92 SER A N 1
ATOM 742 C CA . SER A 1 92 ? 2.391 3.414 8.695 1.00 91.31 92 SER A CA 1
ATOM 743 C C . SER A 1 92 ? 3.230 4.651 8.958 1.00 91.31 92 SER A C 1
ATOM 745 O O . SER A 1 92 ? 4.398 4.724 8.561 1.00 91.31 92 SER A O 1
ATOM 747 N N . ILE A 1 93 ? 2.617 5.642 9.582 1.00 91.50 93 ILE A N 1
ATOM 748 C CA . ILE A 1 93 ? 3.249 6.885 9.997 1.00 91.50 93 ILE A CA 1
ATOM 749 C C . ILE A 1 93 ? 2.719 7.286 11.373 1.00 91.50 93 ILE A C 1
ATOM 751 O O . ILE A 1 93 ? 1.567 7.012 11.705 1.00 91.50 93 ILE A O 1
ATOM 755 N N . THR A 1 94 ? 3.559 7.955 12.149 1.00 89.56 94 THR A N 1
ATOM 756 C CA . THR A 1 94 ? 3.154 8.664 13.367 1.00 89.56 94 THR A CA 1
ATOM 757 C C . THR A 1 94 ? 2.713 10.078 12.984 1.00 89.56 94 THR A C 1
ATOM 759 O O . THR A 1 94 ? 3.294 10.659 12.059 1.00 89.56 94 THR A O 1
ATOM 762 N N . ILE A 1 95 ? 1.665 10.585 13.635 1.00 81.06 95 ILE A N 1
ATOM 763 C CA . ILE A 1 95 ? 1.050 11.898 13.364 1.00 81.06 95 ILE A CA 1
ATOM 764 C C . ILE A 1 95 ? 1.747 12.998 14.163 1.00 81.06 95 ILE A C 1
ATOM 766 O O . ILE A 1 95 ? 2.088 12.748 15.338 1.00 81.06 95 ILE A O 1
#

Radius of gyration: 13.93 Å; Cα contacts (8 Å, |Δi|>4): 173; chains: 1; bounding box: 34×20×41 Å